Protein AF-J0PEY2-F1 (afdb_monomer_lite)

Secondary structure (DSSP, 8-state):
--TTSPPPHHHHHHHHHHHHHHHTT------------EEEEEEETTEEEEEEEE---HHHHHHHHHHHHHHHTTT---TT-TTTTTPPPPHHHHHHHHHHHHHHHHS-----SPPPPPPP--

Organism: NCBI:txid992069

Foldseek 3Di:
DDPPDQDDLLRQLLVVVVVVCVVVVDDDDDDDDDDFFAWDWDDDPPGIDIDGGHDDDVVVVVVVVLVVCCVVPVNDDDPSPQVVVVHDDDPVSVVVSVVVVVVVVPDDD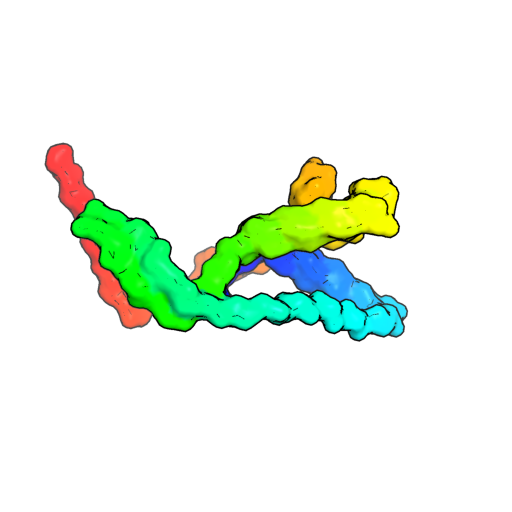DDPDDDDDDPDDD

Sequence (122 aa):
MGVKGRPSIRSFGVWYFLYHTILTGAKIEFYMIYQPNFETQVKGLFGFCAIKDASISYKLLEQACLTDYRNNNNDALPEWNAREQGKDWPNDIKDEHANITQKAQNREKAVHRKAIDKPSKT

Structure (mmCIF, N/CA/C/O backbone):
data_AF-J0PEY2-F1
#
_entry.id   AF-J0PEY2-F1
#
loop_
_atom_site.group_PDB
_atom_site.id
_atom_site.type_symbol
_atom_site.label_atom_id
_atom_site.label_alt_id
_atom_site.label_comp_id
_atom_site.label_asym_id
_atom_site.label_entity_id
_atom_site.label_seq_id
_atom_site.pdbx_PDB_ins_code
_atom_site.Cartn_x
_atom_site.Cartn_y
_atom_site.Cartn_z
_atom_site.occupancy
_atom_site.B_iso_or_equiv
_atom_site.auth_seq_id
_atom_site.auth_comp_id
_atom_site.auth_asym_id
_atom_site.auth_atom_id
_atom_site.pdbx_PDB_model_num
ATOM 1 N N . MET A 1 1 ? -9.399 7.283 -0.080 1.00 39.78 1 MET A N 1
ATOM 2 C CA . MET A 1 1 ? -8.190 8.083 -0.396 1.00 39.78 1 MET A CA 1
ATOM 3 C C . MET A 1 1 ? -8.287 8.584 -1.831 1.00 39.78 1 MET A C 1
ATOM 5 O O . MET A 1 1 ? -8.735 7.840 -2.690 1.00 39.78 1 MET A O 1
ATOM 9 N N . GLY A 1 2 ? -8.010 9.869 -2.064 1.00 36.75 2 GLY A N 1
ATOM 10 C CA . GLY A 1 2 ? -8.447 10.597 -3.260 1.00 36.75 2 GLY A CA 1
ATOM 11 C C . GLY A 1 2 ? -7.606 10.364 -4.518 1.00 36.75 2 GLY A C 1
ATOM 12 O O . GLY A 1 2 ? -6.437 10.727 -4.571 1.00 36.75 2 GLY A O 1
ATOM 13 N N . VAL A 1 3 ? -8.265 9.897 -5.577 1.00 43.00 3 VAL A N 1
ATOM 14 C CA . VAL A 1 3 ? -7.784 9.758 -6.972 1.00 43.00 3 VAL A CA 1
ATOM 15 C C . VAL A 1 3 ? -7.523 11.093 -7.705 1.00 43.00 3 VAL A C 1
ATOM 17 O O . VAL A 1 3 ? -7.433 11.132 -8.926 1.00 43.00 3 VAL A O 1
ATOM 20 N N . LYS A 1 4 ? -7.391 12.219 -6.988 1.00 52.59 4 LYS A N 1
ATOM 21 C CA . LYS A 1 4 ? -7.166 13.557 -7.583 1.00 52.59 4 LYS A CA 1
ATOM 22 C C . LYS A 1 4 ? -5.751 14.118 -7.370 1.00 52.59 4 LYS A C 1
ATOM 24 O O . LYS A 1 4 ? -5.460 15.213 -7.845 1.00 52.59 4 LYS A O 1
ATOM 29 N N . GLY A 1 5 ? -4.880 13.397 -6.659 1.00 59.53 5 GLY A N 1
ATOM 30 C CA . GLY A 1 5 ?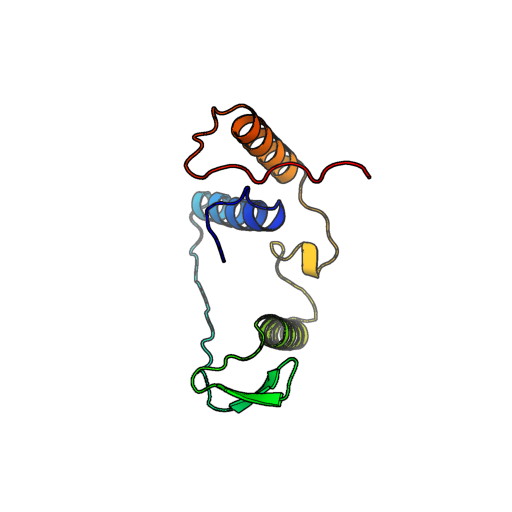 -3.479 13.775 -6.442 1.00 59.53 5 GLY A CA 1
ATOM 31 C C . GLY A 1 5 ? -2.536 13.198 -7.501 1.00 59.53 5 GLY A C 1
ATOM 32 O O . GLY A 1 5 ? -2.851 12.203 -8.149 1.00 59.53 5 GLY A O 1
ATOM 33 N N . ARG A 1 6 ? -1.356 13.807 -7.660 1.00 68.12 6 ARG A N 1
ATOM 34 C CA . ARG A 1 6 ? -0.257 13.213 -8.433 1.00 68.12 6 ARG A CA 1
ATOM 35 C C . ARG A 1 6 ? 0.140 11.892 -7.756 1.00 68.12 6 ARG A C 1
ATOM 37 O O . ARG A 1 6 ? 0.419 11.928 -6.554 1.00 68.12 6 ARG A O 1
ATOM 44 N N . PRO A 1 7 ? 0.152 10.748 -8.461 1.00 77.50 7 PRO A N 1
ATOM 45 C CA . PRO A 1 7 ? 0.507 9.481 -7.838 1.00 77.50 7 PRO A CA 1
ATOM 46 C C . PRO A 1 7 ? 1.925 9.565 -7.270 1.00 77.50 7 PRO A C 1
ATOM 48 O O . PRO A 1 7 ? 2.826 10.127 -7.895 1.00 77.50 7 PRO A O 1
ATOM 51 N N . SER A 1 8 ? 2.121 9.026 -6.068 1.00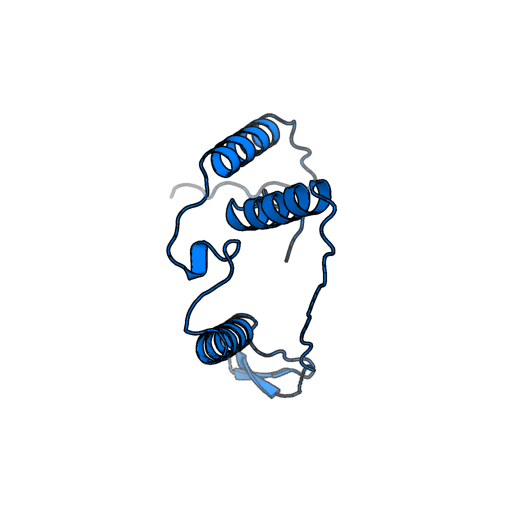 85.69 8 SER A N 1
ATOM 52 C CA . SER A 1 8 ? 3.470 8.839 -5.529 1.00 85.69 8 SER A CA 1
ATOM 53 C C . SER A 1 8 ? 4.234 7.813 -6.373 1.00 85.69 8 SER A C 1
ATOM 55 O O . SER A 1 8 ? 3.601 6.962 -7.000 1.00 85.69 8 SER A O 1
ATOM 57 N N . ILE A 1 9 ? 5.572 7.839 -6.332 1.00 87.44 9 ILE A N 1
ATOM 58 C CA . ILE A 1 9 ? 6.416 6.821 -6.987 1.00 87.44 9 ILE A CA 1
ATOM 59 C C . ILE A 1 9 ? 5.994 5.397 -6.594 1.00 87.44 9 ILE A C 1
ATOM 61 O O . ILE A 1 9 ? 5.971 4.511 -7.432 1.00 87.44 9 ILE A O 1
ATOM 65 N N . ARG A 1 10 ? 5.543 5.195 -5.345 1.00 84.19 10 ARG A N 1
ATOM 66 C CA . ARG A 1 10 ? 5.054 3.898 -4.855 1.00 84.19 10 ARG A CA 1
ATOM 67 C C . ARG A 1 10 ? 3.790 3.452 -5.578 1.00 84.19 10 ARG A C 1
ATOM 69 O O . ARG A 1 10 ? 3.711 2.332 -6.059 1.00 84.19 10 ARG A O 1
ATOM 76 N N . SER A 1 11 ? 2.796 4.337 -5.639 1.00 85.31 11 SER A N 1
ATOM 77 C CA . SER A 1 11 ? 1.534 4.039 -6.316 1.00 85.31 11 SER A CA 1
ATOM 78 C C . SER A 1 11 ? 1.779 3.785 -7.799 1.00 85.31 11 SER A C 1
ATOM 80 O O . SER A 1 11 ? 1.213 2.854 -8.346 1.00 85.31 11 SER A O 1
ATOM 82 N N . PHE A 1 12 ? 2.643 4.582 -8.431 1.00 89.31 12 PHE A N 1
ATOM 83 C CA . PHE A 1 12 ? 3.014 4.408 -9.831 1.00 89.31 12 PHE A CA 1
ATOM 84 C C . PHE A 1 12 ? 3.753 3.085 -10.084 1.00 89.31 12 PHE A C 1
ATOM 86 O O . PHE A 1 12 ? 3.351 2.331 -10.963 1.00 89.31 12 PHE A O 1
ATOM 93 N N . GLY A 1 13 ? 4.776 2.777 -9.286 1.00 89.25 13 GLY A N 1
ATOM 94 C CA . GLY A 1 13 ? 5.621 1.598 -9.470 1.00 89.25 13 GLY A CA 1
ATOM 95 C C . GLY A 1 13 ? 4.867 0.275 -9.349 1.00 89.25 13 GLY A C 1
ATOM 96 O O . GLY A 1 13 ? 5.082 -0.620 -10.160 1.00 89.25 13 GLY A O 1
ATOM 97 N N . VAL A 1 14 ? 3.915 0.161 -8.415 1.00 88.69 14 VAL A N 1
ATOM 98 C CA . VAL A 1 14 ? 3.057 -1.037 -8.318 1.00 88.69 14 VAL A CA 1
ATOM 99 C C . VAL A 1 14 ? 2.234 -1.236 -9.598 1.00 88.69 14 VAL A C 1
ATOM 101 O O . VAL A 1 14 ? 2.174 -2.347 -10.123 1.00 88.69 14 VAL A O 1
ATOM 104 N N . TRP A 1 15 ? 1.635 -0.168 -10.140 1.00 88.81 15 TRP A N 1
ATOM 105 C CA . TRP A 1 15 ? 0.881 -0.248 -11.397 1.00 88.81 15 TRP A CA 1
ATOM 106 C C . TRP A 1 15 ? 1.773 -0.548 -12.599 1.00 88.81 15 TRP A C 1
ATOM 108 O O . TRP A 1 15 ? 1.350 -1.286 -13.484 1.00 88.81 15 TRP A O 1
ATOM 118 N N . TYR A 1 16 ? 2.993 -0.013 -12.621 1.00 90.56 16 TYR A N 1
ATOM 119 C CA . TYR A 1 16 ? 3.977 -0.314 -13.657 1.00 90.56 16 TYR A CA 1
ATOM 120 C C . TYR A 1 16 ? 4.301 -1.813 -13.680 1.00 90.56 16 TYR A C 1
ATOM 122 O O . TYR A 1 16 ? 4.164 -2.453 -14.721 1.00 90.56 16 TYR A O 1
ATOM 130 N N . PHE A 1 17 ? 4.622 -2.407 -12.524 1.00 88.50 17 PHE A N 1
ATOM 131 C CA . PHE A 1 17 ? 4.868 -3.849 -12.432 1.00 88.50 17 PHE A CA 1
ATOM 132 C C . PHE A 1 17 ? 3.665 -4.675 -12.875 1.00 88.50 17 PHE A C 1
ATOM 134 O O . PHE A 1 17 ? 3.823 -5.622 -13.647 1.00 88.50 17 PHE A O 1
ATOM 141 N N . LEU A 1 18 ? 2.461 -4.302 -12.435 1.00 90.00 18 LEU A N 1
ATOM 142 C CA . LEU A 1 18 ? 1.242 -4.991 -12.838 1.00 90.00 18 LEU A CA 1
ATOM 143 C C . LEU A 1 18 ? 1.047 -4.934 -14.358 1.00 90.00 18 LEU A C 1
ATOM 145 O O . LEU A 1 18 ? 0.820 -5.964 -14.983 1.00 90.00 18 LEU A O 1
ATOM 149 N N . TYR A 1 19 ? 1.183 -3.750 -14.956 1.00 91.00 19 TYR A N 1
ATOM 150 C CA . TYR A 1 19 ? 1.040 -3.543 -16.395 1.00 91.00 19 TYR A CA 1
ATOM 151 C C . TYR A 1 19 ? 2.026 -4.397 -17.198 1.00 91.00 19 TYR A C 1
ATOM 153 O O . TYR A 1 19 ? 1.611 -5.139 -18.085 1.00 91.00 19 TYR A O 1
ATOM 161 N N . HIS A 1 20 ? 3.314 -4.362 -16.854 1.00 90.44 20 HIS A N 1
ATOM 162 C CA . HIS A 1 20 ? 4.319 -5.160 -17.555 1.00 90.44 20 HIS A CA 1
ATOM 163 C C . HIS A 1 20 ? 4.120 -6.667 -17.349 1.00 90.44 20 HIS A C 1
ATOM 165 O O . HIS A 1 20 ? 4.340 -7.433 -18.281 1.00 90.44 20 HIS A O 1
ATOM 171 N N . THR A 1 21 ? 3.620 -7.091 -16.185 1.00 89.75 21 THR A N 1
ATOM 172 C CA . THR A 1 21 ? 3.258 -8.494 -15.925 1.00 89.75 21 THR A CA 1
ATOM 173 C C . THR A 1 21 ? 2.057 -8.944 -16.765 1.00 89.75 21 THR A C 1
ATOM 175 O O . THR A 1 21 ? 2.031 -10.073 -17.241 1.00 89.75 21 THR A O 1
ATOM 178 N N . ILE A 1 22 ? 1.075 -8.070 -17.014 1.00 91.06 22 ILE A N 1
ATOM 179 C CA . ILE A 1 22 ? -0.038 -8.374 -17.932 1.00 91.06 22 ILE A CA 1
ATOM 180 C C . ILE A 1 22 ? 0.492 -8.620 -19.348 1.00 91.06 22 ILE A C 1
ATOM 182 O O . ILE A 1 22 ? 0.062 -9.561 -20.014 1.00 91.06 22 ILE A O 1
ATOM 186 N N . LEU A 1 23 ? 1.434 -7.792 -19.811 1.00 93.25 23 LEU A N 1
ATOM 187 C CA . LEU A 1 23 ? 1.970 -7.885 -21.171 1.00 93.25 23 LEU A CA 1
ATOM 188 C C . LEU A 1 23 ? 2.724 -9.192 -21.448 1.00 93.25 23 LEU A C 1
ATOM 190 O O . LEU A 1 23 ? 2.803 -9.601 -22.604 1.00 93.25 23 LEU A O 1
ATOM 194 N N . THR A 1 24 ? 3.249 -9.869 -20.423 1.00 94.31 24 THR A N 1
ATOM 195 C CA . THR A 1 24 ? 3.891 -11.184 -20.588 1.00 94.31 24 THR A CA 1
ATOM 196 C C . THR A 1 24 ? 2.888 -12.336 -20.714 1.00 94.31 24 THR A C 1
ATOM 198 O O . THR A 1 24 ? 3.295 -13.472 -20.945 1.00 94.31 24 THR A O 1
ATOM 201 N N . GLY A 1 25 ? 1.584 -12.067 -20.579 1.00 93.69 25 GLY A N 1
ATOM 202 C CA . GLY A 1 25 ? 0.530 -13.083 -20.608 1.00 93.69 25 GLY A CA 1
ATOM 203 C C . GLY A 1 25 ? 0.361 -13.840 -19.288 1.00 93.69 25 GLY A C 1
ATOM 204 O O . GLY A 1 25 ? -0.288 -14.886 -19.261 1.00 93.69 25 GLY A O 1
ATOM 205 N N . ALA A 1 26 ? 0.938 -13.341 -18.191 1.00 92.50 26 ALA A N 1
ATOM 206 C CA . ALA A 1 26 ? 0.798 -13.964 -16.882 1.00 92.50 26 ALA A CA 1
ATOM 207 C C . ALA A 1 26 ? -0.643 -13.860 -16.343 1.00 92.50 26 ALA A C 1
ATOM 209 O O . ALA A 1 26 ? -1.338 -12.857 -16.526 1.00 92.50 26 ALA A O 1
ATOM 210 N N . LYS A 1 27 ? -1.085 -14.896 -15.621 1.00 90.38 27 LYS A N 1
ATOM 211 C CA . LYS A 1 27 ? -2.353 -14.881 -14.880 1.00 90.38 27 LYS A CA 1
ATOM 212 C C . LYS A 1 27 ? -2.194 -14.038 -13.614 1.00 90.38 27 LYS A C 1
ATOM 214 O O . LYS A 1 27 ? -1.246 -14.236 -12.860 1.00 90.38 27 LYS A O 1
ATOM 219 N N . ILE A 1 28 ? -3.146 -13.143 -13.362 1.00 86.44 28 ILE A N 1
ATOM 220 C CA . ILE A 1 28 ? -3.157 -12.277 -12.178 1.00 86.44 28 ILE A CA 1
ATOM 221 C C . ILE A 1 28 ? -4.318 -12.661 -11.274 1.00 86.44 28 ILE A C 1
ATOM 223 O O . ILE A 1 28 ? -5.451 -12.812 -11.728 1.00 86.44 28 ILE A O 1
ATOM 227 N N . GLU A 1 29 ? -4.025 -12.776 -9.984 1.00 85.88 29 GLU A N 1
ATOM 228 C CA . GLU A 1 29 ? -4.993 -13.080 -8.938 1.00 85.88 29 GLU A CA 1
ATOM 229 C C . GLU A 1 29 ? -4.901 -12.017 -7.842 1.00 85.88 29 GLU A C 1
ATOM 231 O O . GLU A 1 29 ? -3.810 -11.622 -7.429 1.00 85.88 29 GLU A O 1
ATOM 236 N N . P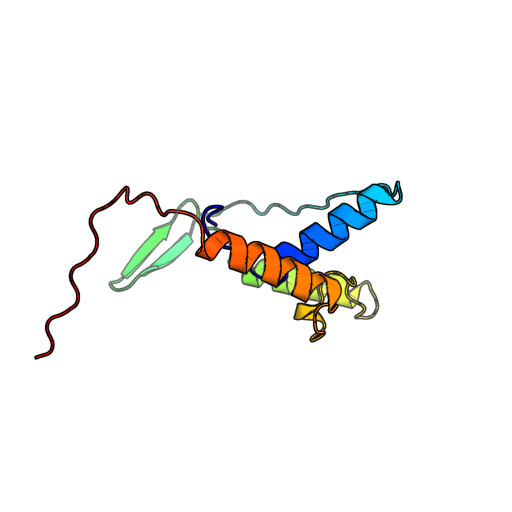HE A 1 30 ? -6.057 -11.541 -7.382 1.00 84.12 30 PHE A N 1
ATOM 237 C CA . PHE A 1 30 ? -6.152 -10.567 -6.301 1.00 84.12 30 PHE A CA 1
ATOM 238 C C . PHE A 1 30 ? -6.719 -11.243 -5.062 1.00 84.12 30 PHE A C 1
ATOM 240 O O . PHE A 1 30 ? -7.821 -11.789 -5.089 1.00 84.12 30 PHE A O 1
ATOM 247 N N . TYR A 1 31 ? -5.976 -11.149 -3.966 1.00 82.94 31 TYR A N 1
ATOM 248 C CA . TYR A 1 31 ? -6.383 -11.647 -2.662 1.00 82.94 31 TYR A CA 1
ATOM 249 C C . TYR A 1 31 ? -6.683 -10.451 -1.763 1.00 82.94 31 TYR A C 1
ATOM 251 O O . TYR A 1 31 ? -5.856 -9.550 -1.620 1.00 82.94 31 TYR A O 1
ATOM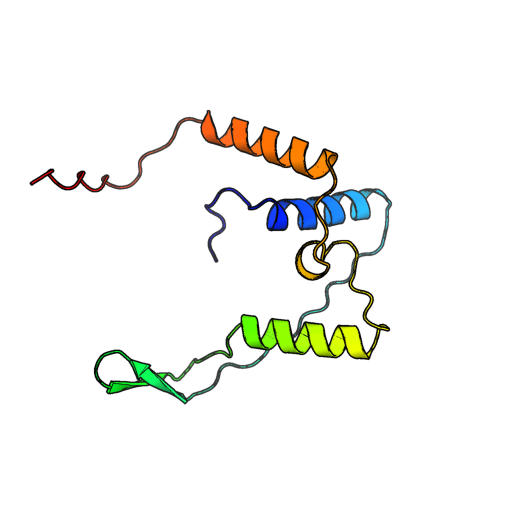 259 N N . MET A 1 32 ? -7.885 -10.414 -1.190 1.00 85.00 32 MET A N 1
ATOM 260 C CA . MET A 1 32 ? -8.349 -9.306 -0.356 1.00 85.00 32 MET A CA 1
ATOM 261 C C . MET A 1 32 ? -8.941 -9.845 0.940 1.00 85.00 32 MET A C 1
ATOM 263 O O . MET A 1 32 ? -9.730 -10.788 0.925 1.00 85.00 32 MET A O 1
ATOM 267 N N . ILE A 1 33 ? -8.575 -9.216 2.054 1.00 84.19 33 ILE A N 1
ATOM 268 C CA . ILE A 1 33 ? -9.157 -9.485 3.368 1.00 84.19 33 ILE A CA 1
ATOM 269 C C . ILE A 1 33 ? -10.071 -8.316 3.712 1.00 84.19 33 ILE A C 1
ATOM 271 O O . ILE A 1 33 ? -9.689 -7.151 3.577 1.00 84.19 33 ILE A O 1
ATOM 275 N N . TYR A 1 34 ? -11.276 -8.640 4.167 1.00 83.75 34 TYR A N 1
ATOM 276 C CA . TYR A 1 34 ? -12.249 -7.669 4.644 1.00 83.75 34 TYR A CA 1
ATOM 277 C C . TYR A 1 34 ? -12.442 -7.855 6.138 1.00 83.75 34 TYR A C 1
ATOM 279 O O . TYR A 1 34 ? -12.641 -8.973 6.608 1.00 83.75 34 TYR A O 1
ATOM 287 N N . GLN A 1 35 ? -12.416 -6.749 6.872 1.00 85.88 35 GLN A N 1
ATOM 288 C CA . GLN A 1 35 ? -12.744 -6.747 8.284 1.00 85.88 35 GLN A CA 1
ATOM 289 C C . GLN A 1 35 ? -14.036 -5.957 8.500 1.00 85.88 35 GLN A C 1
ATOM 291 O O . GLN A 1 35 ? -14.122 -4.828 8.010 1.00 85.88 35 GLN A O 1
ATOM 296 N N . PRO A 1 36 ? -15.032 -6.511 9.216 1.00 90.75 36 PRO A N 1
ATOM 297 C CA . PRO A 1 36 ? -16.231 -5.761 9.543 1.00 90.75 36 PRO A CA 1
ATOM 298 C C . PRO A 1 36 ? -15.898 -4.584 10.461 1.00 90.75 36 PRO A C 1
ATOM 300 O O . PRO A 1 36 ? -15.005 -4.654 11.316 1.00 90.75 36 PRO A O 1
ATOM 303 N N . ASN A 1 37 ? -16.657 -3.509 10.281 1.00 93.75 37 ASN A N 1
ATOM 304 C CA . ASN A 1 37 ? -16.663 -2.399 11.215 1.00 93.75 37 ASN A CA 1
ATOM 305 C C . ASN A 1 37 ? -17.362 -2.814 12.516 1.00 93.75 37 ASN A C 1
ATOM 307 O O . ASN A 1 37 ? -18.114 -3.791 12.558 1.00 93.75 37 ASN A O 1
ATOM 311 N N . PHE A 1 38 ? -17.089 -2.084 13.589 1.00 94.25 38 PHE A N 1
ATOM 312 C CA . PHE A 1 38 ? -17.574 -2.404 14.925 1.00 94.25 38 PHE A CA 1
ATOM 313 C C . PHE A 1 38 ? -17.949 -1.141 15.697 1.00 94.25 38 PHE A C 1
ATOM 315 O O . PHE A 1 38 ? -17.448 -0.045 15.434 1.00 94.25 38 PHE A O 1
ATOM 322 N N . GLU A 1 39 ? -18.836 -1.308 16.675 1.00 96.12 39 GLU A N 1
ATOM 323 C CA . GLU A 1 39 ? -19.223 -0.235 17.582 1.00 96.12 39 GLU A CA 1
ATOM 324 C C . GLU A 1 39 ? -18.201 -0.101 18.717 1.00 96.12 39 GLU A C 1
ATOM 326 O O . GLU A 1 39 ? -17.805 -1.089 19.338 1.00 96.12 39 GLU A O 1
ATOM 331 N N . THR A 1 40 ? -17.737 1.121 18.984 1.00 96.12 40 THR A N 1
ATOM 332 C CA . THR A 1 40 ? -16.767 1.391 20.053 1.00 96.12 40 THR A CA 1
ATOM 333 C C . THR A 1 40 ? -16.817 2.839 20.547 1.00 96.12 40 THR A C 1
ATOM 335 O O . THR A 1 40 ? -17.432 3.708 19.930 1.00 96.12 40 THR A O 1
ATOM 338 N N . GLN A 1 41 ? -16.148 3.113 21.667 1.00 96.19 41 GLN A N 1
ATOM 339 C CA . GLN A 1 41 ? -15.970 4.454 22.226 1.00 96.19 41 GLN A CA 1
ATOM 340 C C . GLN A 1 41 ? -14.575 4.978 21.883 1.00 96.19 41 GLN A C 1
ATOM 342 O O . GLN A 1 41 ? -13.568 4.391 22.279 1.00 96.19 41 GLN A O 1
ATOM 347 N N . VAL A 1 42 ? -14.499 6.111 21.183 1.00 94.44 42 VAL A N 1
ATOM 348 C CA . VAL A 1 42 ? -13.226 6.730 20.784 1.00 94.44 42 VAL A CA 1
ATOM 349 C C . VAL A 1 42 ? -13.040 8.064 21.492 1.00 94.44 42 VAL A C 1
ATOM 351 O O . VAL A 1 42 ? -13.946 8.895 21.540 1.00 94.44 42 VAL A O 1
ATOM 354 N N . LYS A 1 43 ? -11.842 8.288 22.039 1.00 95.94 43 LYS A N 1
ATOM 355 C CA . LYS A 1 43 ? -11.486 9.544 22.701 1.00 95.94 43 LYS A CA 1
ATOM 356 C C . LYS A 1 43 ? -11.304 10.664 21.670 1.00 95.94 43 LYS A C 1
ATOM 358 O O . LYS A 1 43 ? -10.425 10.591 20.816 1.00 95.94 43 LYS A O 1
ATOM 363 N N . GLY A 1 44 ? -12.126 11.699 21.773 1.00 93.00 44 GLY A N 1
ATOM 364 C CA . GLY A 1 44 ? -11.980 12.979 21.089 1.00 93.00 44 GLY A CA 1
ATOM 365 C C . GLY A 1 44 ? -11.317 14.039 21.974 1.00 93.00 44 GLY A C 1
ATOM 366 O O . GLY A 1 44 ? -10.911 13.775 23.106 1.00 93.00 44 GLY A O 1
ATOM 367 N N . LEU A 1 45 ? -11.228 15.266 21.454 1.00 94.12 45 LEU A N 1
ATOM 368 C CA . LEU A 1 45 ? -10.546 16.382 22.121 1.00 94.12 45 LEU A CA 1
ATOM 369 C C . LEU A 1 45 ? -11.162 16.750 23.486 1.00 94.12 45 LEU A C 1
ATOM 371 O O . LEU A 1 45 ? -10.434 17.137 24.394 1.00 94.12 45 LEU A O 1
ATOM 375 N N . PHE A 1 46 ? -12.480 16.593 23.643 1.00 95.81 46 PHE A N 1
ATOM 376 C CA . PHE A 1 46 ? -13.224 17.019 24.838 1.00 95.81 46 PHE A CA 1
ATOM 377 C C . PHE A 1 46 ? -14.007 15.890 25.530 1.00 95.81 46 PHE A C 1
ATOM 379 O O . PHE A 1 46 ? -14.839 16.161 26.389 1.00 95.81 46 PHE A O 1
ATOM 386 N N . GLY A 1 47 ? -13.783 14.624 25.167 1.00 95.56 47 GLY A N 1
ATOM 387 C CA . GLY A 1 47 ? -14.528 13.501 25.746 1.00 95.56 47 GLY A CA 1
ATOM 388 C C . GLY A 1 47 ? -14.506 12.249 24.879 1.00 95.56 47 GLY A C 1
ATOM 389 O O . GLY A 1 47 ? -13.749 12.176 23.916 1.00 95.56 47 GLY A O 1
ATOM 390 N N . PHE A 1 48 ? -15.333 11.262 25.216 1.00 96.44 48 PHE A N 1
ATOM 391 C CA . PHE A 1 48 ? -15.522 10.058 24.404 1.00 96.44 48 PHE A CA 1
ATOM 392 C C . PHE A 1 48 ? -16.717 10.212 23.461 1.00 96.44 48 PHE A C 1
ATOM 394 O O . PHE A 1 48 ? -17.711 10.850 23.804 1.00 96.44 48 PHE A O 1
ATOM 401 N N . CYS A 1 49 ? -16.602 9.631 22.271 1.00 95.62 49 CYS A N 1
ATOM 402 C CA . CYS A 1 49 ? -17.649 9.585 21.262 1.00 95.62 49 CYS A CA 1
ATOM 403 C C . CYS A 1 49 ? -17.942 8.128 20.895 1.00 95.62 49 CYS A C 1
ATOM 405 O O . CYS A 1 49 ? -17.021 7.375 20.567 1.00 95.62 49 CYS A O 1
ATOM 407 N N . ALA A 1 50 ? -19.222 7.755 20.916 1.00 95.88 50 ALA A N 1
ATOM 408 C CA . ALA A 1 50 ? -19.678 6.460 20.436 1.00 95.88 50 ALA A CA 1
ATOM 409 C C . ALA A 1 50 ? -19.643 6.448 18.903 1.00 95.88 50 ALA A C 1
ATOM 411 O O . ALA A 1 50 ? -20.334 7.232 18.250 1.00 95.88 50 ALA A O 1
ATOM 412 N N . ILE A 1 51 ? -18.851 5.550 18.326 1.00 95.12 51 ILE A N 1
ATOM 413 C CA . ILE A 1 51 ? -18.750 5.348 16.883 1.00 95.12 51 ILE A CA 1
ATOM 414 C C . ILE A 1 51 ? -19.315 3.967 16.571 1.00 95.12 51 ILE A C 1
ATOM 416 O O . ILE A 1 51 ? -18.755 2.968 17.002 1.00 95.12 51 ILE A O 1
ATOM 420 N N . LYS A 1 52 ? -20.413 3.918 15.809 1.00 93.50 52 LYS A N 1
ATOM 421 C CA . LYS A 1 52 ? -21.089 2.665 15.419 1.00 93.50 52 LYS A CA 1
ATOM 422 C C . LYS A 1 52 ? -20.401 1.913 14.284 1.00 93.50 52 LYS A C 1
ATOM 424 O O . LYS A 1 52 ? -20.582 0.713 14.146 1.00 93.50 52 LYS A O 1
ATOM 429 N N . ASP A 1 53 ? -19.645 2.642 13.474 1.00 93.69 53 ASP A N 1
ATOM 430 C CA . ASP A 1 53 ? -19.022 2.144 12.250 1.00 93.69 53 ASP A CA 1
ATOM 431 C C . ASP A 1 53 ? -17.505 2.378 12.290 1.00 93.69 53 ASP A C 1
ATOM 433 O O . ASP A 1 53 ? -16.909 2.982 11.398 1.00 93.69 53 ASP A O 1
ATOM 437 N N . ALA A 1 54 ? -16.869 1.995 13.401 1.00 92.44 54 ALA A N 1
ATOM 438 C CA . ALA A 1 54 ? -15.427 2.125 13.543 1.00 92.44 54 ALA A CA 1
ATOM 439 C C . ALA A 1 54 ? -14.720 1.000 12.781 1.00 92.44 54 ALA A C 1
ATOM 441 O O . ALA A 1 54 ? -15.164 -0.144 12.782 1.00 92.44 54 ALA A O 1
ATOM 442 N N . SER A 1 55 ? -13.585 1.317 12.164 1.00 91.75 55 SER A N 1
ATOM 443 C CA . SER A 1 55 ? -12.703 0.340 11.518 1.00 91.75 55 SER A CA 1
ATOM 444 C C . SER A 1 55 ? -11.377 0.259 12.264 1.00 91.75 55 SER A C 1
ATOM 446 O O . SER A 1 55 ? -10.932 1.233 12.882 1.00 91.75 55 SER A O 1
ATOM 448 N N . ILE A 1 56 ? -10.718 -0.902 12.202 1.00 88.94 56 ILE A N 1
ATOM 449 C CA . ILE A 1 56 ? -9.327 -0.996 12.646 1.00 88.94 56 ILE A CA 1
ATOM 450 C C . ILE A 1 56 ? -8.470 -0.126 11.726 1.00 88.94 56 ILE A C 1
ATOM 452 O O . ILE A 1 56 ? -8.696 -0.032 10.520 1.00 88.94 56 ILE A O 1
ATOM 456 N N . SER A 1 57 ? -7.462 0.519 12.312 1.00 87.62 57 SER A N 1
ATOM 457 C CA . SER A 1 57 ? -6.460 1.259 11.554 1.00 87.62 57 SER A CA 1
ATOM 458 C C . SER A 1 57 ? -5.870 0.378 10.454 1.00 87.62 57 SER A C 1
ATOM 460 O O . SER A 1 57 ? -5.272 -0.658 10.741 1.00 87.62 57 SER A O 1
ATOM 462 N N . TYR A 1 58 ? -5.952 0.832 9.202 1.00 85.38 58 TYR A N 1
ATOM 463 C CA . TYR A 1 58 ? -5.351 0.133 8.063 1.00 85.38 58 TYR A CA 1
ATOM 464 C C . TYR A 1 58 ? -3.863 -0.176 8.266 1.00 85.38 58 TYR A C 1
ATOM 466 O O . TYR A 1 58 ? -3.385 -1.184 7.769 1.00 85.38 58 TYR A O 1
ATOM 474 N N . LYS A 1 59 ? -3.143 0.645 9.044 1.00 87.38 59 LYS A N 1
ATOM 475 C CA . LYS A 1 59 ? -1.738 0.384 9.384 1.00 87.38 59 LYS A CA 1
ATOM 476 C C . LYS A 1 59 ? -1.559 -0.840 10.284 1.00 87.38 59 LYS A C 1
ATOM 478 O O . LYS A 1 59 ? -0.578 -1.551 10.131 1.00 87.38 59 LYS A O 1
ATOM 483 N N . LEU A 1 60 ? -2.479 -1.072 11.224 1.00 90.75 60 LEU A N 1
ATOM 484 C CA . LEU A 1 60 ? -2.427 -2.247 12.102 1.00 90.75 60 LEU A CA 1
ATOM 485 C C . LEU A 1 60 ? -2.724 -3.520 11.306 1.00 90.75 60 LEU A C 1
ATOM 487 O O . LEU A 1 60 ? -2.033 -4.519 11.470 1.00 90.75 60 LEU A O 1
ATOM 491 N N . LEU A 1 61 ? -3.705 -3.449 10.401 1.00 89.44 61 LEU A N 1
ATOM 492 C CA . LEU A 1 61 ? -3.997 -4.528 9.456 1.00 89.44 61 LEU A CA 1
ATOM 493 C C . LEU A 1 61 ? -2.796 -4.832 8.554 1.00 89.44 61 LEU A C 1
ATOM 495 O O . LEU A 1 61 ? -2.400 -5.982 8.426 1.00 89.44 61 LEU A O 1
ATOM 499 N N . GLU A 1 62 ? -2.183 -3.801 7.974 1.00 87.88 62 GLU A N 1
ATOM 500 C CA . GLU A 1 62 ? -0.974 -3.928 7.154 1.00 87.88 62 GLU A CA 1
ATOM 501 C C . GLU A 1 62 ? 0.173 -4.594 7.928 1.00 87.88 62 GLU A C 1
ATOM 503 O O . GLU A 1 62 ? 0.808 -5.506 7.407 1.00 87.88 62 GLU A O 1
ATOM 508 N N . GLN A 1 63 ? 0.405 -4.198 9.184 1.00 90.38 63 GLN A N 1
ATOM 509 C CA . GLN A 1 63 ? 1.418 -4.818 10.042 1.00 90.38 63 GLN A CA 1
ATOM 510 C C . GLN A 1 63 ? 1.133 -6.299 10.303 1.00 90.38 63 GLN A C 1
ATOM 512 O O . GLN A 1 63 ? 2.043 -7.110 10.155 1.00 90.38 63 GLN A O 1
ATOM 517 N N . ALA A 1 64 ? -0.109 -6.654 10.639 1.00 90.69 64 ALA A N 1
ATOM 518 C CA . ALA A 1 64 ? -0.506 -8.047 10.828 1.00 90.69 64 ALA A CA 1
ATOM 519 C C . ALA A 1 64 ? -0.268 -8.873 9.554 1.00 90.69 64 ALA A C 1
ATOM 521 O O . ALA A 1 64 ? 0.407 -9.898 9.608 1.00 90.69 64 ALA A O 1
ATOM 522 N N . CYS A 1 65 ? -0.709 -8.374 8.393 1.00 88.88 65 CYS A N 1
ATOM 523 C CA . CYS A 1 65 ? -0.480 -9.033 7.108 1.00 88.88 65 CYS A CA 1
ATOM 524 C C . CYS A 1 65 ? 1.013 -9.208 6.795 1.00 88.88 65 CYS A C 1
ATOM 526 O O . CYS A 1 65 ? 1.419 -10.265 6.321 1.00 88.88 65 CYS A O 1
ATOM 528 N N . LEU A 1 66 ? 1.842 -8.190 7.048 1.00 89.06 66 LEU A N 1
ATOM 529 C CA . LEU A 1 66 ? 3.287 -8.272 6.822 1.00 89.06 66 LEU A CA 1
ATOM 530 C C . LEU A 1 66 ? 3.946 -9.306 7.739 1.00 89.06 66 LEU A C 1
ATOM 532 O O . LEU A 1 66 ? 4.776 -10.083 7.269 1.00 89.06 66 LEU A O 1
ATOM 536 N N . THR A 1 67 ? 3.583 -9.326 9.023 1.00 90.81 67 THR A N 1
ATOM 537 C CA . THR A 1 67 ? 4.088 -10.311 9.987 1.00 90.81 67 THR A CA 1
ATOM 538 C C . THR A 1 67 ? 3.707 -11.728 9.572 1.00 90.81 67 THR A C 1
ATOM 540 O O . THR A 1 67 ? 4.588 -12.582 9.468 1.00 90.81 67 THR A O 1
ATOM 543 N N . ASP A 1 68 ? 2.433 -11.968 9.262 1.00 91.00 68 ASP A N 1
ATOM 544 C CA . ASP A 1 68 ? 1.956 -13.277 8.813 1.00 91.00 68 ASP A CA 1
ATOM 545 C C . ASP A 1 68 ? 2.658 -13.711 7.527 1.00 91.00 68 ASP A C 1
ATOM 547 O O . ASP A 1 68 ? 3.123 -14.846 7.415 1.00 91.00 68 ASP A O 1
ATOM 551 N N . TYR A 1 69 ? 2.793 -12.804 6.560 1.00 89.88 69 TYR A N 1
ATOM 552 C CA . TYR A 1 69 ? 3.456 -13.112 5.302 1.00 89.88 69 TYR A CA 1
ATOM 553 C C . TYR A 1 69 ? 4.921 -13.505 5.520 1.00 89.88 69 TYR A C 1
ATOM 555 O O . TYR A 1 69 ? 5.361 -14.526 4.995 1.00 89.88 69 TYR A O 1
ATOM 563 N N . ARG A 1 70 ? 5.674 -12.742 6.321 1.00 88.88 70 ARG A N 1
ATOM 564 C CA . ARG A 1 70 ? 7.087 -13.026 6.621 1.00 88.88 70 ARG A CA 1
ATOM 565 C C . ARG A 1 70 ? 7.271 -14.366 7.322 1.00 88.88 70 ARG A C 1
ATOM 567 O O . ARG A 1 70 ? 8.129 -15.144 6.910 1.00 88.88 70 ARG A O 1
ATOM 574 N N . ASN A 1 71 ? 6.426 -14.657 8.311 1.00 91.81 71 ASN A N 1
ATOM 575 C CA . ASN A 1 71 ? 6.460 -15.919 9.050 1.00 91.81 71 ASN A CA 1
ATOM 576 C C . ASN A 1 71 ? 6.220 -17.133 8.138 1.00 91.81 71 ASN A C 1
ATOM 578 O O . ASN A 1 71 ? 6.814 -18.185 8.355 1.00 91.81 71 ASN A O 1
ATOM 582 N N . ASN A 1 72 ? 5.391 -16.982 7.101 1.00 90.69 72 ASN A N 1
ATOM 583 C CA . ASN A 1 72 ? 5.051 -18.065 6.174 1.00 90.69 72 ASN A CA 1
ATOM 584 C C . ASN A 1 72 ? 5.945 -18.135 4.920 1.00 90.69 72 ASN A C 1
ATOM 586 O O . ASN A 1 72 ? 5.900 -19.132 4.207 1.00 90.69 72 ASN A O 1
ATOM 590 N N . ASN A 1 73 ? 6.752 -17.105 4.634 1.00 85.81 73 ASN A N 1
ATOM 591 C CA . ASN A 1 73 ? 7.544 -16.993 3.397 1.00 85.81 73 ASN A CA 1
ATOM 592 C C . ASN A 1 73 ? 9.040 -16.745 3.655 1.00 85.81 73 ASN A C 1
ATOM 594 O O . ASN A 1 73 ? 9.716 -16.124 2.837 1.00 85.81 73 ASN A O 1
ATOM 598 N N . ASN A 1 74 ? 9.569 -17.216 4.791 1.00 84.69 74 ASN A N 1
ATOM 599 C CA . ASN A 1 74 ? 10.991 -17.099 5.145 1.00 84.69 74 ASN A CA 1
ATOM 600 C C . ASN A 1 74 ? 11.518 -15.647 5.063 1.00 84.69 74 ASN A C 1
ATOM 602 O O . ASN A 1 74 ? 12.597 -15.395 4.532 1.00 84.69 74 ASN A O 1
ATOM 606 N N . ASP A 1 75 ? 10.707 -14.691 5.530 1.00 82.19 75 ASP A N 1
ATOM 607 C CA . ASP A 1 75 ? 10.973 -13.240 5.522 1.00 82.19 75 ASP A CA 1
ATOM 608 C C . ASP A 1 75 ? 11.137 -12.587 4.125 1.00 82.19 75 ASP A C 1
ATOM 610 O O . ASP A 1 75 ? 11.388 -11.385 4.005 1.00 82.19 75 ASP A O 1
ATOM 614 N N . ALA A 1 76 ? 10.932 -13.337 3.036 1.00 83.44 76 ALA A N 1
ATOM 615 C CA . ALA A 1 76 ? 11.079 -12.836 1.672 1.00 83.44 76 ALA A CA 1
ATOM 616 C C . ALA A 1 76 ? 9.801 -12.136 1.187 1.00 83.44 76 ALA A C 1
ATOM 618 O O . ALA A 1 76 ? 8.818 -12.789 0.852 1.00 83.44 76 ALA A O 1
ATOM 619 N N . LEU A 1 77 ? 9.810 -10.801 1.113 1.00 84.50 77 LEU A N 1
ATOM 620 C CA . LEU A 1 77 ? 8.689 -10.018 0.574 1.00 84.50 77 LEU A CA 1
ATOM 621 C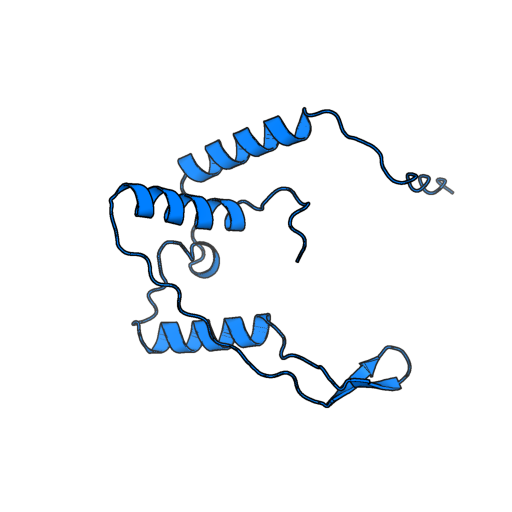 C . LEU A 1 77 ? 8.666 -10.005 -0.972 1.00 84.50 77 LEU A C 1
ATOM 623 O O . LEU A 1 77 ? 9.726 -10.065 -1.600 1.00 84.50 77 LEU A O 1
ATOM 627 N N . PRO A 1 78 ? 7.488 -9.834 -1.605 1.00 82.31 78 PRO A N 1
ATOM 628 C CA . PRO A 1 78 ? 7.377 -9.702 -3.060 1.00 82.31 78 PRO A CA 1
ATOM 629 C C . PRO A 1 78 ? 8.126 -8.483 -3.605 1.00 82.31 78 PRO A C 1
ATOM 631 O O . PRO A 1 78 ? 8.123 -7.431 -2.967 1.00 82.31 78 PRO A O 1
ATOM 634 N N . GLU A 1 79 ? 8.696 -8.584 -4.809 1.00 78.75 79 GLU A N 1
ATOM 635 C CA . GLU A 1 79 ? 9.530 -7.543 -5.444 1.00 78.75 79 GLU A CA 1
ATOM 636 C C . GLU A 1 79 ? 8.857 -6.169 -5.549 1.00 78.75 79 GLU A C 1
ATOM 638 O O . GLU A 1 79 ? 9.493 -5.137 -5.338 1.00 78.75 79 GLU A O 1
ATOM 643 N N . TRP A 1 80 ? 7.549 -6.148 -5.807 1.00 78.69 80 TRP A N 1
ATOM 644 C CA . TRP A 1 80 ? 6.769 -4.914 -5.895 1.00 78.69 80 TRP A CA 1
ATOM 645 C C . TRP A 1 80 ? 6.641 -4.180 -4.547 1.00 78.69 80 TRP A C 1
ATOM 647 O O . TRP A 1 80 ? 6.304 -2.995 -4.522 1.00 78.69 80 TRP A O 1
ATOM 657 N N . ASN A 1 81 ? 6.951 -4.844 -3.428 1.00 83.12 81 ASN A N 1
ATOM 658 C CA . ASN A 1 81 ? 6.920 -4.298 -2.069 1.00 83.12 81 ASN A CA 1
ATOM 659 C C . ASN A 1 81 ? 8.261 -3.629 -1.698 1.00 83.12 81 ASN A C 1
ATOM 661 O O . ASN A 1 81 ? 8.828 -3.850 -0.625 1.00 83.12 81 ASN A O 1
ATOM 665 N N . ALA A 1 82 ? 8.816 -2.847 -2.632 1.00 82.56 82 ALA A N 1
ATOM 666 C CA . ALA A 1 82 ? 10.175 -2.310 -2.557 1.00 82.56 82 ALA A CA 1
ATOM 667 C C . ALA A 1 82 ? 10.420 -1.467 -1.294 1.00 82.56 82 ALA A C 1
ATOM 669 O O . ALA A 1 82 ? 11.472 -1.571 -0.667 1.00 82.56 82 ALA A O 1
ATOM 670 N N . ARG A 1 83 ? 9.426 -0.681 -0.863 1.00 79.62 83 ARG A N 1
ATOM 671 C CA . ARG A 1 83 ? 9.532 0.164 0.336 1.00 79.62 83 ARG A CA 1
ATOM 672 C C . ARG A 1 83 ? 9.696 -0.676 1.601 1.00 79.62 83 ARG A C 1
ATOM 674 O O . ARG A 1 83 ? 10.537 -0.363 2.436 1.00 79.62 83 ARG A O 1
ATOM 681 N N . GLU A 1 84 ? 8.883 -1.707 1.748 1.00 79.81 84 GLU A N 1
ATOM 682 C CA . GLU A 1 84 ? 8.815 -2.585 2.912 1.00 79.81 84 GLU A CA 1
ATOM 683 C C . GLU A 1 84 ? 10.059 -3.486 2.987 1.00 79.81 84 GLU A C 1
ATOM 685 O O . GLU A 1 84 ? 10.425 -3.950 4.066 1.00 79.81 84 GLU A O 1
ATOM 690 N N . GLN A 1 85 ? 10.750 -3.664 1.854 1.00 81.94 85 GLN A N 1
ATOM 691 C CA . GLN A 1 85 ? 12.084 -4.260 1.755 1.00 81.94 85 GLN A CA 1
ATOM 692 C C . GLN A 1 85 ? 13.238 -3.270 2.005 1.00 81.94 85 GLN A C 1
ATOM 694 O O . GLN A 1 85 ? 14.393 -3.685 2.021 1.00 81.94 85 GLN A O 1
ATOM 699 N N . GLY A 1 86 ? 12.969 -1.967 2.146 1.00 83.00 86 GLY A N 1
ATOM 700 C CA . GLY A 1 86 ? 14.013 -0.936 2.217 1.00 83.00 86 GLY A CA 1
ATOM 701 C C . GLY A 1 86 ? 14.799 -0.756 0.910 1.00 83.00 86 GLY A C 1
ATOM 702 O O . GLY A 1 86 ? 15.902 -0.214 0.927 1.00 83.00 86 GLY A O 1
ATOM 703 N N . LYS A 1 87 ? 14.246 -1.220 -0.216 1.00 86.44 87 LYS A N 1
ATOM 704 C CA . LYS A 1 87 ? 14.835 -1.118 -1.553 1.00 86.44 87 LYS A CA 1
ATOM 705 C C . LYS A 1 87 ? 14.338 0.126 -2.278 1.00 86.44 87 LYS A C 1
ATOM 707 O O . LYS A 1 87 ? 13.256 0.653 -2.010 1.00 86.44 87 LYS A O 1
ATOM 712 N N . ASP A 1 88 ? 15.146 0.577 -3.225 1.00 86.75 88 ASP A N 1
ATOM 713 C CA . ASP A 1 88 ? 14.793 1.677 -4.109 1.00 86.75 88 ASP A CA 1
ATOM 714 C C . ASP A 1 88 ? 14.101 1.166 -5.381 1.00 86.75 88 ASP A C 1
ATOM 716 O O . ASP A 1 88 ? 14.247 0.003 -5.764 1.00 86.75 88 ASP A O 1
ATOM 720 N N . TRP A 1 89 ? 13.337 2.037 -6.038 1.00 88.56 89 TRP A N 1
ATOM 721 C CA . TRP A 1 89 ? 12.682 1.701 -7.300 1.00 88.56 89 TRP A CA 1
ATOM 722 C C . TRP A 1 89 ? 13.705 1.638 -8.449 1.00 88.56 89 TRP A C 1
ATOM 724 O O . TRP A 1 89 ? 14.643 2.447 -8.473 1.00 88.56 89 TRP A O 1
ATOM 734 N N . PRO A 1 90 ? 13.507 0.731 -9.423 1.00 89.75 90 PRO A N 1
ATOM 735 C CA . PRO A 1 90 ? 14.223 0.736 -10.697 1.00 89.75 90 PRO A CA 1
ATOM 736 C C . PRO A 1 90 ? 14.230 2.112 -11.390 1.00 89.75 90 PRO A C 1
ATOM 738 O O . PRO A 1 90 ? 13.293 2.904 -11.241 1.00 89.75 90 PRO A O 1
ATOM 741 N N . ASN A 1 91 ? 15.307 2.418 -12.123 1.00 91.12 91 ASN A N 1
ATOM 742 C CA . ASN A 1 91 ? 15.498 3.737 -12.740 1.00 91.12 91 ASN A CA 1
ATOM 743 C C . ASN A 1 91 ? 14.466 4.039 -13.833 1.00 91.12 91 ASN A C 1
ATOM 745 O O . ASN A 1 91 ? 13.953 5.149 -13.875 1.00 91.12 91 ASN A O 1
ATOM 749 N N . ASP A 1 92 ? 14.088 3.047 -14.634 1.00 90.88 92 ASP A N 1
ATOM 750 C CA . ASP A 1 92 ? 13.026 3.163 -15.639 1.00 90.88 92 ASP A CA 1
ATOM 751 C C . ASP A 1 92 ? 11.694 3.622 -15.017 1.00 90.88 92 ASP A C 1
ATOM 753 O O . ASP A 1 92 ? 11.048 4.542 -15.517 1.00 90.88 92 ASP A O 1
ATOM 757 N N . ILE A 1 93 ? 11.325 3.069 -13.855 1.00 90.06 93 ILE A N 1
ATOM 758 C CA . ILE A 1 93 ? 10.118 3.478 -13.120 1.00 90.06 93 ILE A CA 1
ATOM 759 C C . ILE A 1 93 ? 10.227 4.929 -12.636 1.00 90.06 93 ILE A C 1
ATOM 761 O O . ILE A 1 93 ? 9.245 5.677 -12.678 1.00 90.06 93 ILE A O 1
ATOM 765 N N . LYS A 1 94 ? 11.405 5.343 -12.159 1.00 90.75 94 LYS A N 1
ATOM 766 C CA . LYS A 1 94 ? 11.643 6.725 -11.711 1.00 90.75 94 LYS A CA 1
ATOM 767 C C . LYS A 1 94 ? 11.564 7.716 -12.867 1.00 90.75 94 LYS A C 1
ATOM 769 O O . LYS A 1 94 ? 10.941 8.766 -12.704 1.00 90.75 94 LYS A O 1
ATOM 774 N N . ASP A 1 95 ? 12.138 7.374 -14.012 1.00 92.50 95 ASP A N 1
ATOM 775 C CA . ASP A 1 95 ? 12.163 8.226 -15.199 1.00 92.50 95 ASP A CA 1
ATOM 776 C C . ASP A 1 95 ? 10.748 8.413 -15.768 1.00 92.50 95 ASP A C 1
ATOM 778 O O . ASP A 1 95 ? 10.302 9.542 -16.000 1.00 92.50 95 ASP A O 1
ATOM 782 N N . GLU A 1 96 ? 9.975 7.331 -15.884 1.00 89.88 96 GLU A N 1
ATOM 783 C CA . GLU A 1 96 ? 8.574 7.402 -16.314 1.00 89.88 96 GLU A CA 1
ATOM 784 C C . GLU A 1 96 ? 7.701 8.191 -15.330 1.00 89.88 96 GLU A C 1
ATOM 786 O O . GLU A 1 96 ? 6.881 9.036 -15.722 1.00 89.88 96 GLU A O 1
ATOM 791 N N . HIS A 1 97 ? 7.919 7.993 -14.025 1.00 91.62 97 HIS A N 1
ATOM 792 C CA . HIS A 1 97 ? 7.235 8.775 -13.000 1.00 91.62 97 HIS A CA 1
ATOM 793 C C . HIS A 1 97 ? 7.552 10.266 -13.123 1.00 91.62 97 HIS A C 1
ATOM 795 O O . HIS A 1 97 ? 6.627 11.081 -13.019 1.00 91.62 97 HIS A O 1
ATOM 801 N N . ALA A 1 98 ? 8.815 10.626 -13.375 1.00 89.25 98 ALA A N 1
ATOM 802 C CA . ALA A 1 98 ? 9.273 12.001 -13.557 1.00 89.25 98 ALA A CA 1
ATOM 803 C C . ALA A 1 98 ? 8.667 12.660 -14.810 1.00 89.25 98 ALA A C 1
ATOM 805 O O . ALA A 1 98 ? 8.215 13.810 -14.748 1.00 89.25 98 ALA A O 1
ATOM 806 N N . ASN A 1 99 ? 8.546 11.919 -15.911 1.00 89.75 99 ASN A N 1
ATOM 807 C CA . ASN A 1 99 ? 7.947 12.398 -17.157 1.00 89.75 99 ASN A CA 1
ATOM 808 C C . ASN A 1 99 ? 6.455 12.731 -16.999 1.00 89.75 99 ASN A C 1
ATOM 810 O O . ASN A 1 99 ? 5.996 13.816 -17.375 1.00 89.75 99 ASN A O 1
ATOM 814 N N . ILE A 1 100 ? 5.678 11.825 -16.397 1.00 86.69 100 ILE A N 1
ATOM 815 C CA . ILE A 1 100 ? 4.246 12.049 -16.106 1.00 86.69 100 ILE A CA 1
ATOM 816 C C . ILE A 1 100 ? 4.078 13.241 -15.167 1.00 86.69 100 ILE A C 1
ATOM 818 O O . ILE A 1 100 ? 3.192 14.088 -15.320 1.00 86.69 100 ILE A O 1
ATOM 822 N N . THR A 1 101 ? 4.971 13.307 -14.190 1.00 85.44 101 THR A N 1
ATOM 823 C CA . THR A 1 101 ? 5.102 14.383 -13.227 1.00 85.44 101 THR A CA 1
ATOM 824 C C . THR A 1 101 ? 5.242 15.725 -13.947 1.00 85.44 101 THR A C 1
ATOM 826 O O . THR A 1 101 ? 4.400 16.606 -13.736 1.00 85.44 101 THR A O 1
ATOM 829 N N . GLN A 1 102 ? 6.231 15.883 -14.817 1.00 86.75 102 GLN A N 1
ATOM 830 C CA . GLN A 1 102 ? 6.481 17.130 -15.532 1.00 86.75 102 GLN A CA 1
ATOM 831 C C . GLN A 1 102 ? 5.288 17.542 -16.410 1.00 86.75 102 GLN A C 1
ATOM 833 O O . GLN A 1 102 ? 4.815 18.677 -16.323 1.00 86.75 102 GLN A O 1
ATOM 838 N N . LYS A 1 103 ? 4.704 16.598 -17.162 1.00 85.44 103 LYS A N 1
ATOM 839 C CA . LYS A 1 103 ? 3.487 16.833 -17.966 1.00 85.44 103 LYS A CA 1
ATOM 840 C C . LYS A 1 103 ? 2.330 17.376 -17.118 1.00 85.44 103 LYS A C 1
ATOM 842 O O . LYS A 1 103 ? 1.653 18.324 -17.510 1.00 85.44 103 LYS A O 1
ATOM 847 N N . ALA A 1 104 ? 2.124 16.822 -15.922 1.00 82.00 104 ALA A N 1
ATOM 848 C CA . ALA A 1 104 ? 1.057 17.251 -15.019 1.00 82.00 104 ALA A CA 1
ATOM 849 C C . ALA A 1 104 ? 1.287 18.633 -14.380 1.00 82.00 104 ALA A C 1
ATOM 851 O O . ALA A 1 104 ? 0.322 19.253 -13.931 1.00 82.00 104 ALA A O 1
ATOM 852 N N . GLN A 1 105 ? 2.533 19.110 -14.299 1.00 82.12 105 GLN A N 1
ATOM 853 C CA . GLN A 1 105 ? 2.841 20.470 -13.840 1.00 82.12 105 GLN A CA 1
ATOM 854 C C . GLN A 1 105 ? 2.560 21.511 -14.920 1.00 82.12 105 GLN A C 1
ATOM 856 O O . GLN A 1 105 ? 2.070 22.589 -14.589 1.00 82.12 105 GLN A O 1
ATOM 861 N N . ASN A 1 106 ? 2.830 21.160 -16.177 1.00 85.19 106 ASN A N 1
ATOM 862 C CA . ASN A 1 106 ? 2.733 22.073 -17.313 1.00 85.19 106 ASN A CA 1
ATOM 863 C C . ASN A 1 106 ? 1.304 22.226 -17.858 1.00 85.19 106 ASN A C 1
ATOM 865 O O . ASN A 1 106 ? 1.049 23.140 -18.634 1.00 85.19 106 ASN A O 1
ATOM 869 N N . ARG A 1 107 ? 0.362 21.355 -17.469 1.00 82.06 107 ARG A N 1
ATOM 870 C CA . ARG A 1 107 ? -1.045 21.468 -17.888 1.00 82.06 107 ARG A CA 1
ATOM 871 C C . ARG A 1 107 ? -1.734 22.683 -17.258 1.00 82.06 107 ARG A C 1
ATOM 873 O O . ARG A 1 107 ? -1.524 22.980 -16.077 1.00 82.06 107 ARG A O 1
ATOM 880 N N . GLU A 1 108 ? -2.624 23.318 -18.016 1.00 79.81 108 GLU A N 1
ATOM 881 C CA . GLU A 1 108 ? -3.477 24.396 -17.512 1.00 79.81 108 GLU A CA 1
ATOM 882 C C . GLU A 1 108 ? -4.332 23.920 -16.332 1.00 79.81 108 GLU A C 1
ATOM 884 O O . GLU A 1 108 ? -4.890 22.817 -16.323 1.00 79.81 108 GLU A O 1
ATOM 889 N N . LYS A 1 109 ? -4.409 24.751 -15.289 1.00 79.50 109 LYS A N 1
ATOM 890 C CA . LYS A 1 109 ? -5.122 24.423 -14.053 1.00 79.50 109 LYS A CA 1
ATOM 891 C C . LYS A 1 109 ? -6.476 25.114 -14.048 1.00 79.50 109 LYS A C 1
ATOM 893 O O . LYS A 1 109 ? -6.548 26.330 -13.906 1.00 79.50 109 LYS A O 1
ATOM 898 N N . ALA A 1 110 ? -7.547 24.331 -14.116 1.00 75.69 110 ALA A N 1
ATOM 899 C CA . ALA A 1 110 ? -8.894 24.840 -13.897 1.00 75.69 110 ALA A CA 1
ATOM 900 C C . ALA A 1 110 ? -9.108 25.155 -12.405 1.00 75.69 110 ALA A C 1
ATOM 902 O O . ALA A 1 110 ? -8.989 24.282 -11.537 1.00 75.69 110 ALA A O 1
ATOM 903 N N . VAL A 1 111 ? -9.413 26.416 -12.094 1.00 74.38 111 VAL A N 1
ATOM 904 C CA . VAL A 1 111 ? -9.702 26.869 -10.728 1.00 74.38 111 VAL A CA 1
ATOM 905 C C . VAL A 1 111 ? -11.203 26.762 -10.484 1.00 74.38 111 VAL A C 1
ATOM 907 O O . VAL A 1 111 ? -11.983 27.571 -10.970 1.00 74.38 111 VAL A O 1
ATOM 910 N N . HIS A 1 112 ? -11.616 25.756 -9.714 1.00 74.88 112 HIS A N 1
ATOM 911 C CA . HIS A 1 112 ? -13.031 25.530 -9.383 1.00 74.88 112 HIS A CA 1
ATOM 912 C C . HIS A 1 112 ? -13.435 26.046 -7.994 1.00 74.88 112 HIS A C 1
ATOM 914 O O . HIS A 1 112 ? -14.601 25.958 -7.616 1.00 74.88 112 HIS A O 1
ATOM 920 N N . ARG A 1 113 ? -12.482 26.535 -7.193 1.00 80.31 113 ARG A N 1
ATOM 921 C CA . ARG A 1 113 ? -12.714 27.034 -5.829 1.00 80.31 113 ARG A CA 1
ATOM 922 C C . ARG A 1 113 ? -11.868 28.276 -5.583 1.00 80.31 113 ARG A C 1
ATOM 924 O O . ARG A 1 113 ? -10.756 28.360 -6.100 1.00 80.31 113 ARG A O 1
ATOM 931 N N . LYS A 1 114 ? -12.390 29.211 -4.782 1.00 80.06 114 LYS A N 1
ATOM 932 C CA . LYS A 1 114 ? -11.657 30.416 -4.374 1.00 80.06 114 LYS A CA 1
ATOM 933 C C . LYS A 1 114 ? -10.379 30.022 -3.630 1.00 80.06 114 LYS A C 1
ATOM 935 O O . LYS A 1 114 ? -10.403 29.118 -2.793 1.00 80.06 114 LYS A O 1
ATOM 940 N N . ALA A 1 115 ? -9.278 30.682 -3.970 1.00 79.31 115 ALA A N 1
ATOM 941 C CA . ALA A 1 115 ? -8.023 30.528 -3.254 1.00 79.31 115 ALA A CA 1
ATOM 942 C C . ALA A 1 115 ? -8.150 31.134 -1.851 1.00 79.31 115 ALA A C 1
ATOM 944 O O . ALA A 1 115 ? -8.909 32.078 -1.643 1.00 79.31 115 ALA A O 1
ATOM 945 N N . ILE A 1 116 ? -7.414 30.568 -0.900 1.00 84.19 116 ILE A N 1
ATOM 946 C CA . ILE A 1 116 ? -7.256 31.164 0.424 1.00 84.19 116 ILE A CA 1
ATOM 947 C C . ILE A 1 116 ? -6.245 32.301 0.281 1.00 84.19 116 ILE A C 1
ATOM 949 O O . ILE A 1 116 ? -5.190 32.109 -0.335 1.00 84.19 116 ILE A O 1
ATOM 953 N N . ASP A 1 117 ? -6.566 33.463 0.842 1.00 83.44 117 ASP A N 1
ATOM 954 C CA . ASP A 1 117 ? -5.647 34.594 0.867 1.00 83.44 117 ASP A CA 1
ATOM 955 C C . ASP A 1 117 ? -4.395 34.246 1.669 1.00 83.44 117 ASP A C 1
ATOM 957 O O . ASP A 1 117 ? -4.436 33.533 2.676 1.00 83.44 117 ASP A O 1
ATOM 961 N N . LYS A 1 118 ? -3.244 34.736 1.207 1.00 79.62 118 LYS A N 1
ATOM 962 C CA . LYS A 1 118 ? -2.002 34.538 1.952 1.00 79.62 118 LYS A CA 1
ATOM 963 C C . LYS A 1 118 ? -2.119 35.270 3.293 1.00 79.62 118 LYS A C 1
ATOM 965 O O . LYS A 1 118 ? -2.560 36.419 3.297 1.00 79.62 118 LYS A O 1
ATOM 970 N N . PRO A 1 119 ? -1.703 34.648 4.409 1.00 78.56 119 PRO A N 1
ATOM 971 C CA . PRO A 1 119 ? -1.680 35.338 5.687 1.00 78.56 119 PRO A CA 1
ATOM 972 C C . PRO A 1 119 ? -0.800 36.587 5.566 1.00 78.56 119 PRO A C 1
ATOM 974 O O . PRO A 1 119 ? 0.316 36.519 5.040 1.00 78.56 119 PRO A O 1
ATOM 977 N N . SER A 1 120 ? -1.334 37.727 6.011 1.00 72.38 120 SER A N 1
ATOM 978 C CA . SER A 1 120 ? -0.582 38.978 6.091 1.00 72.38 120 SER A CA 1
ATOM 979 C C . SER A 1 120 ? 0.640 38.749 6.972 1.00 72.38 120 SER A C 1
ATOM 981 O O . SER A 1 120 ? 0.514 38.197 8.064 1.00 72.38 120 SER A O 1
ATOM 983 N N . LYS A 1 121 ? 1.821 39.150 6.496 1.00 64.44 121 LYS A N 1
ATOM 984 C CA . LYS A 1 121 ? 3.007 39.216 7.351 1.00 64.44 121 LYS A CA 1
ATOM 985 C C . LYS A 1 121 ? 2.751 40.325 8.372 1.00 64.44 121 LYS A C 1
ATOM 987 O O . LYS A 1 121 ? 2.692 41.486 7.975 1.00 64.44 121 LYS A O 1
ATOM 992 N N . THR A 1 122 ? 2.503 39.955 9.623 1.00 54.34 122 THR A N 1
ATOM 993 C CA . THR A 1 122 ? 2.603 40.866 10.768 1.00 54.34 122 THR A CA 1
ATOM 994 C C . THR A 1 122 ? 4.063 41.071 11.133 1.00 54.34 122 THR A C 1
ATOM 996 O O . THR A 1 122 ? 4.840 40.097 10.991 1.00 54.34 122 THR A O 1
#

Radius of gyration: 20.79 Å; chains: 1; bounding box: 37×59×47 Å

pLDDT: mean 85.2, std 10.55, range [36.75, 96.44]